Protein AF-A0A718TEP5-F1 (afdb_monomer_lite)

InterPro domains:
  IPR024399 Domain of unknown function DUF2628 [PF10947] (16-79)

pLDDT: mean 91.42, std 5.55, range [60.5, 97.44]

Sequence (80 aa):
MDKDYINDGSLSEKWKYRFSFYDQHGFPGFWKVSPEYKQAFKALKPRQRLTIQINFIAFFFSWIYLFVLGLWKKAIIVIL

Secondary structure (DSSP, 8-state):
--GGGGT-TTS-HHHHHHHHHHHHH----SS---HHHHHHHHHS-HHHHHHHH--HHHHHHHHHHHHHTT-HHHHHHHH-

Organism: Salmonella typhimurium (strain SL1344) (NCBI:txid216597)

Structure (mmCIF, N/CA/C/O backbone):
data_AF-A0A718TEP5-F1
#
_entry.id   AF-A0A718TEP5-F1
#
loop_
_atom_site.group_PDB
_atom_site.id
_atom_site.type_symbol
_atom_site.label_atom_id
_atom_site.label_alt_id
_atom_site.label_comp_id
_atom_site.label_asym_id
_atom_site.label_entity_id
_atom_site.label_seq_id
_atom_site.pdbx_PDB_ins_code
_atom_site.Cartn_x
_atom_site.Cartn_y
_atom_site.Cartn_z
_atom_site.occupancy
_atom_site.B_iso_or_equiv
_atom_site.auth_seq_id
_atom_site.auth_comp_id
_atom_site.auth_asym_id
_atom_site.auth_atom_id
_atom_site.pdbx_PDB_model_num
ATOM 1 N N . MET A 1 1 ? -19.980 -5.709 2.844 1.00 60.50 1 MET A N 1
ATOM 2 C CA . MET A 1 1 ? -19.484 -6.519 1.708 1.00 60.50 1 MET A CA 1
ATOM 3 C C . MET A 1 1 ? -19.569 -7.977 2.142 1.00 60.50 1 MET A C 1
ATOM 5 O O . MET A 1 1 ? -19.407 -8.208 3.336 1.00 60.50 1 MET A O 1
ATOM 9 N N . ASP A 1 2 ? -19.881 -8.939 1.268 1.00 76.06 2 ASP A N 1
ATOM 10 C CA . ASP A 1 2 ? -19.876 -10.347 1.702 1.00 76.06 2 ASP A CA 1
ATOM 11 C C . ASP A 1 2 ? -18.459 -10.729 2.159 1.00 76.06 2 ASP A C 1
ATOM 13 O O . ASP A 1 2 ? -17.460 -10.424 1.500 1.00 76.06 2 ASP A O 1
ATOM 17 N N . LYS A 1 3 ? -18.359 -11.297 3.366 1.00 87.69 3 LYS A N 1
ATOM 18 C CA . LYS A 1 3 ? -17.094 -11.497 4.102 1.00 87.69 3 LYS A CA 1
ATOM 19 C C . LYS A 1 3 ? -16.345 -12.763 3.680 1.00 87.69 3 LYS A C 1
ATOM 21 O O . LYS A 1 3 ? -15.530 -13.293 4.435 1.00 87.69 3 LYS A O 1
ATOM 26 N N . ASP A 1 4 ? -16.586 -13.226 2.462 1.00 91.06 4 ASP A N 1
ATOM 27 C CA . ASP A 1 4 ? -16.040 -14.473 1.924 1.00 91.06 4 ASP A CA 1
ATOM 28 C C . ASP A 1 4 ? -14.505 -14.455 1.882 1.00 91.06 4 ASP A C 1
ATOM 30 O O . ASP A 1 4 ? -13.849 -15.478 2.086 1.00 91.06 4 ASP A O 1
ATOM 34 N N . TYR A 1 5 ? -13.919 -13.258 1.751 1.00 91.50 5 TYR A N 1
ATOM 35 C CA . TYR A 1 5 ? -12.473 -13.024 1.770 1.00 91.50 5 TYR A CA 1
ATOM 36 C C . TYR A 1 5 ? -11.778 -13.489 3.064 1.00 91.50 5 TYR A C 1
ATOM 38 O O . TYR A 1 5 ? -10.560 -13.671 3.075 1.00 91.50 5 TYR A O 1
ATOM 46 N N . ILE A 1 6 ? -12.510 -13.670 4.170 1.00 91.81 6 ILE A N 1
ATOM 47 C CA . ILE A 1 6 ? -11.943 -14.159 5.436 1.00 91.81 6 ILE A CA 1
ATOM 48 C C . ILE A 1 6 ? -11.475 -15.612 5.283 1.00 91.81 6 ILE A C 1
ATOM 50 O O . ILE A 1 6 ? -10.388 -15.968 5.751 1.00 91.81 6 ILE A O 1
ATOM 54 N N . ASN A 1 7 ? -12.260 -16.425 4.574 1.00 93.69 7 ASN A N 1
ATOM 55 C CA . ASN A 1 7 ? -12.010 -17.853 4.380 1.00 93.69 7 ASN A CA 1
ATOM 56 C C . ASN A 1 7 ? -11.205 -18.154 3.107 1.00 93.69 7 ASN A C 1
ATOM 58 O O . ASN A 1 7 ? -10.805 -19.294 2.888 1.00 93.69 7 ASN A O 1
ATOM 62 N N . ASP A 1 8 ? -10.934 -17.143 2.282 1.00 93.12 8 ASP A N 1
ATOM 63 C CA . ASP A 1 8 ? -10.138 -17.294 1.068 1.00 93.12 8 ASP A CA 1
ATOM 64 C C . ASP A 1 8 ? -8.667 -17.603 1.411 1.00 93.12 8 ASP A C 1
ATOM 66 O O . ASP A 1 8 ? -7.969 -16.810 2.055 1.00 93.12 8 ASP A O 1
ATOM 70 N N . GLY A 1 9 ? -8.194 -18.779 0.990 1.00 92.44 9 GLY A N 1
ATOM 71 C CA . GLY A 1 9 ? -6.812 -19.222 1.186 1.00 92.44 9 GLY A CA 1
ATOM 72 C C . GLY A 1 9 ? -5.795 -18.549 0.255 1.00 92.44 9 GLY A C 1
ATOM 73 O O . GLY A 1 9 ? -4.598 -18.615 0.522 1.00 92.44 9 GLY A O 1
ATOM 74 N N . SER A 1 10 ? -6.243 -17.887 -0.816 1.00 94.75 10 SER A N 1
ATOM 75 C CA . SER A 1 10 ? -5.380 -17.162 -1.760 1.00 94.75 10 SER A CA 1
ATOM 76 C C . SER A 1 10 ? -4.971 -15.772 -1.255 1.00 94.75 10 SER A C 1
ATOM 78 O O . SER A 1 10 ? -3.957 -15.212 -1.682 1.00 94.75 10 SER A O 1
ATOM 80 N N . LEU A 1 11 ? -5.731 -15.211 -0.309 1.00 93.62 11 LEU A N 1
ATOM 81 C CA . LEU A 1 11 ? -5.463 -13.903 0.272 1.00 93.62 11 LEU A CA 1
ATOM 82 C C . LEU A 1 11 ? -4.512 -14.003 1.460 1.00 93.62 11 LEU A C 1
ATOM 84 O O . LEU A 1 11 ? -4.759 -14.703 2.438 1.00 93.62 11 LEU A O 1
ATOM 88 N N . SER A 1 12 ? -3.450 -13.198 1.423 1.00 93.19 12 SER A N 1
ATOM 89 C CA . SER A 1 12 ? -2.588 -13.033 2.596 1.00 93.19 12 SER A CA 1
ATOM 90 C C . SER A 1 12 ? -3.311 -12.314 3.739 1.00 93.19 12 SER A C 1
ATOM 92 O O . SER A 1 12 ? -4.178 -11.464 3.520 1.00 93.19 12 SER A O 1
ATOM 94 N N . GLU A 1 13 ? -2.849 -12.545 4.967 1.00 93.62 13 GLU A N 1
ATOM 95 C CA . GLU A 1 13 ? -3.366 -11.881 6.172 1.00 93.62 13 GLU A CA 1
ATOM 96 C C . GLU A 1 13 ? -3.329 -10.346 6.094 1.00 93.62 13 GLU A C 1
ATOM 98 O O . GLU A 1 13 ? -4.211 -9.664 6.612 1.00 93.62 13 GLU A O 1
ATOM 103 N N . LYS A 1 14 ? -2.355 -9.766 5.376 1.00 92.75 14 LYS A N 1
ATOM 104 C CA . LYS A 1 14 ? -2.306 -8.310 5.150 1.00 92.75 14 LYS A CA 1
ATOM 105 C C . LYS A 1 14 ? -3.498 -7.816 4.330 1.00 92.75 14 LYS A C 1
ATOM 107 O O . LYS A 1 14 ? -3.973 -6.711 4.573 1.00 92.75 14 LYS A O 1
ATOM 112 N N . TRP A 1 15 ? -3.954 -8.591 3.347 1.00 93.06 15 TRP A N 1
ATOM 113 C CA . TRP A 1 15 ? -5.123 -8.243 2.541 1.00 93.06 15 TRP A CA 1
ATOM 114 C C . TRP A 1 15 ? -6.416 -8.422 3.323 1.00 93.06 15 TRP A C 1
ATOM 116 O O . TRP A 1 15 ? -7.212 -7.486 3.366 1.00 93.06 15 TRP A O 1
ATOM 126 N N . LYS A 1 16 ? -6.565 -9.541 4.038 1.00 95.00 16 LYS A N 1
ATOM 127 C CA . LYS A 1 16 ? -7.706 -9.763 4.937 1.00 95.00 16 LYS A CA 1
ATOM 128 C C . LYS A 1 16 ? -7.834 -8.641 5.968 1.00 95.00 16 LYS A C 1
ATOM 130 O O . LYS A 1 16 ? -8.915 -8.095 6.152 1.00 95.00 16 LYS A O 1
ATOM 135 N N . TYR A 1 17 ? -6.717 -8.216 6.564 1.00 94.75 17 TYR A N 1
ATOM 136 C CA . TYR A 1 17 ? -6.679 -7.092 7.502 1.00 94.75 17 TYR A CA 1
ATOM 137 C C . TYR A 1 17 ? -7.168 -5.772 6.884 1.00 94.75 17 TYR A C 1
ATOM 139 O O . TYR A 1 17 ? -7.955 -5.056 7.502 1.00 94.75 17 TYR A O 1
ATOM 147 N N . ARG A 1 18 ? -6.731 -5.446 5.659 1.00 93.81 18 ARG A N 1
ATOM 148 C CA . ARG A 1 18 ? -7.188 -4.243 4.942 1.00 93.81 18 ARG A CA 1
ATOM 149 C C . ARG A 1 18 ? -8.687 -4.287 4.680 1.00 93.81 18 ARG A C 1
ATOM 151 O O . ARG A 1 18 ? -9.378 -3.323 4.985 1.00 93.81 18 ARG A O 1
ATOM 158 N N . PHE A 1 19 ? -9.175 -5.402 4.141 1.00 93.94 19 PHE A N 1
ATOM 159 C CA . PHE A 1 19 ? -10.590 -5.570 3.820 1.00 93.94 19 PHE A CA 1
ATOM 160 C C . PHE A 1 19 ? -11.461 -5.473 5.068 1.00 93.94 19 PHE A C 1
ATOM 162 O O . PHE A 1 19 ? -12.427 -4.720 5.062 1.00 93.94 19 PHE A O 1
ATOM 169 N N . SER A 1 20 ? -11.053 -6.103 6.172 1.00 94.56 20 SER A N 1
ATOM 170 C CA . SER A 1 20 ? -11.752 -5.979 7.454 1.00 94.56 20 SER A CA 1
ATOM 171 C C . SER A 1 20 ? -11.787 -4.548 7.982 1.00 94.56 20 SER A C 1
ATOM 173 O O . SER A 1 20 ? -12.813 -4.126 8.507 1.00 94.56 20 SER A O 1
ATOM 175 N N . PHE A 1 21 ? -10.711 -3.775 7.817 1.00 94.75 21 PHE A N 1
ATOM 176 C CA . PHE A 1 21 ? -10.711 -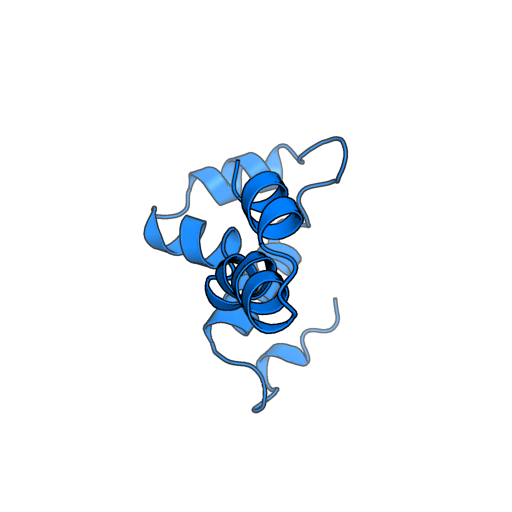2.364 8.207 1.00 94.75 21 PHE A CA 1
ATOM 177 C C . PHE A 1 21 ? -11.701 -1.533 7.374 1.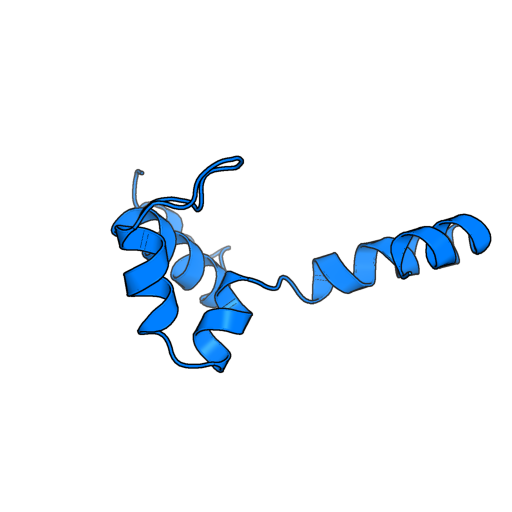00 94.75 21 PHE A C 1
ATOM 179 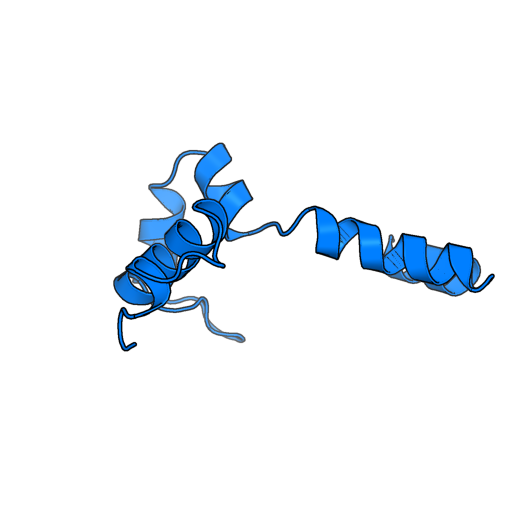O O . PHE A 1 21 ? -12.438 -0.718 7.928 1.00 94.75 21 PHE A O 1
ATOM 186 N N . TYR A 1 22 ? -11.748 -1.747 6.056 1.00 92.81 22 TYR A N 1
ATOM 187 C CA . TYR A 1 22 ? -12.661 -1.013 5.174 1.00 92.81 22 TYR A CA 1
ATOM 188 C C . TYR A 1 22 ? -14.122 -1.445 5.313 1.00 92.81 22 TYR A C 1
ATOM 190 O O . TYR A 1 22 ? -15.006 -0.604 5.200 1.00 92.81 22 TYR A O 1
ATOM 198 N N . ASP A 1 23 ? -14.395 -2.720 5.588 1.00 92.75 23 ASP A N 1
ATOM 199 C CA . ASP A 1 23 ? -15.761 -3.198 5.831 1.00 92.75 23 ASP A CA 1
ATOM 200 C C . ASP A 1 23 ? -16.327 -2.632 7.147 1.00 92.75 23 ASP A C 1
ATOM 202 O O . ASP A 1 23 ? -17.519 -2.357 7.237 1.00 92.75 23 ASP A O 1
ATOM 206 N N . GLN A 1 24 ? -15.469 -2.381 8.146 1.00 93.19 24 GLN A N 1
ATOM 207 C CA . GLN A 1 24 ? -15.865 -1.781 9.427 1.00 93.19 24 GLN A CA 1
ATOM 208 C C . GLN A 1 24 ? -16.028 -0.258 9.383 1.00 93.19 24 GLN A C 1
ATOM 210 O O . GLN A 1 24 ? -16.932 0.262 10.026 1.00 93.19 24 GLN A O 1
ATOM 215 N N . HIS A 1 25 ? -15.153 0.465 8.678 1.00 93.06 25 HIS A N 1
ATOM 216 C CA . HIS A 1 25 ? -15.081 1.937 8.755 1.00 93.06 25 HIS A CA 1
ATOM 217 C C . HIS A 1 25 ? -15.383 2.654 7.433 1.00 93.06 25 HIS A C 1
ATOM 219 O O . HIS A 1 25 ? -15.291 3.884 7.344 1.00 93.06 25 HIS A O 1
ATOM 225 N N . GLY A 1 26 ? -15.706 1.889 6.392 1.00 89.38 26 GLY A N 1
ATOM 226 C CA . GLY A 1 26 ? -15.850 2.372 5.029 1.00 89.38 26 GLY A CA 1
ATOM 227 C C . GLY A 1 26 ? -14.512 2.680 4.353 1.00 89.38 26 GLY A C 1
ATOM 228 O O . GLY A 1 26 ? -13.425 2.585 4.930 1.00 89.38 26 GLY A O 1
ATOM 229 N N . PHE A 1 27 ? -14.597 3.078 3.086 1.00 86.69 27 PHE A N 1
ATOM 230 C CA . PHE A 1 27 ? -13.444 3.529 2.313 1.00 86.69 27 PHE A CA 1
ATOM 231 C C . PHE A 1 27 ? -13.207 5.032 2.505 1.00 86.69 27 PHE A C 1
ATOM 233 O O . PHE A 1 27 ? -14.164 5.798 2.671 1.00 86.69 27 PHE A O 1
ATOM 240 N N . PRO A 1 28 ? -11.947 5.498 2.429 1.00 85.12 28 PRO A N 1
ATOM 241 C CA . PRO A 1 28 ? -11.689 6.922 2.307 1.00 85.12 28 PRO A CA 1
ATOM 242 C C . PRO A 1 28 ? -12.259 7.383 0.961 1.00 85.12 28 PRO A C 1
ATOM 244 O O . PRO A 1 28 ? -11.786 6.970 -0.096 1.00 85.12 28 PRO A O 1
ATOM 247 N N . GLY A 1 29 ? -13.317 8.194 0.994 1.00 79.00 29 GLY A N 1
ATOM 248 C CA . GLY A 1 29 ? -13.923 8.723 -0.224 1.00 79.00 29 GLY A CA 1
ATOM 249 C C . GLY A 1 29 ? -12.919 9.543 -1.035 1.00 79.00 29 GLY A C 1
ATOM 250 O O . GLY A 1 29 ? -12.053 10.207 -0.468 1.00 79.00 29 GLY A O 1
ATOM 251 N N . PHE A 1 30 ? -13.068 9.522 -2.362 1.00 79.75 30 PHE A N 1
ATOM 252 C CA . PHE A 1 30 ? -12.146 10.179 -3.297 1.00 79.75 30 PHE A CA 1
ATOM 253 C C . PHE A 1 30 ? -12.008 11.691 -3.040 1.00 79.75 30 PHE A C 1
ATOM 255 O O . PHE A 1 30 ? -10.905 12.226 -3.059 1.00 79.75 30 PHE A O 1
ATOM 262 N N . TRP A 1 31 ? -13.119 12.366 -2.726 1.00 83.38 31 TRP A N 1
ATOM 263 C CA . TRP A 1 31 ? -13.144 13.811 -2.454 1.00 83.38 31 TRP A CA 1
ATOM 264 C C . TRP A 1 31 ? -13.270 14.170 -0.971 1.00 83.38 31 TRP A C 1
ATOM 266 O O . TRP A 1 31 ? -12.874 15.256 -0.554 1.00 83.38 31 TRP A O 1
ATOM 276 N N . LYS A 1 32 ? -13.844 13.278 -0.156 1.00 84.50 32 LYS A N 1
ATOM 277 C CA . LYS A 1 32 ? -14.092 13.526 1.266 1.00 84.50 32 LYS A CA 1
ATOM 278 C C . LYS A 1 32 ? -13.905 12.244 2.060 1.00 84.50 32 LYS A C 1
ATOM 280 O O . LYS A 1 32 ? -14.606 11.258 1.856 1.00 84.50 32 LYS A O 1
ATOM 285 N N . VAL A 1 33 ? -12.984 12.295 3.013 1.00 87.25 33 VAL A N 1
ATOM 286 C CA . VAL A 1 33 ? -12.777 11.223 3.987 1.00 87.25 33 VAL A CA 1
ATOM 287 C C . VAL A 1 33 ? -13.850 11.333 5.068 1.00 87.25 33 VAL A C 1
ATOM 289 O O . VAL A 1 33 ? -14.052 12.419 5.624 1.00 87.25 33 VAL A O 1
ATOM 292 N N . SER A 1 34 ? -14.536 10.229 5.377 1.00 89.56 34 SER A N 1
ATOM 293 C CA . SER A 1 34 ? -15.532 10.224 6.450 1.00 89.56 34 SER A CA 1
ATOM 294 C C . SER A 1 34 ? -14.860 10.532 7.802 1.00 89.56 34 SER A C 1
ATOM 296 O O . SER A 1 34 ? -13.718 10.117 8.043 1.00 89.56 34 SER A O 1
ATOM 298 N N . PRO A 1 35 ? -15.524 11.277 8.706 1.00 90.88 35 PRO A N 1
ATOM 299 C CA . PRO A 1 35 ? -14.991 11.522 10.046 1.00 90.88 35 PRO A CA 1
ATOM 300 C C . PRO A 1 35 ? -14.692 10.222 10.799 1.00 90.88 35 PRO A C 1
ATOM 302 O O . PRO A 1 35 ? -13.672 10.138 11.481 1.00 90.88 35 PRO A O 1
ATOM 305 N N . GLU A 1 36 ? -15.534 9.206 10.604 1.00 91.12 36 GLU A N 1
ATOM 306 C CA . GLU A 1 36 ? -15.389 7.868 11.175 1.00 91.12 36 GLU A CA 1
ATOM 307 C C . GLU A 1 36 ? -14.099 7.182 10.713 1.00 91.12 36 GLU A C 1
ATOM 309 O O . GLU A 1 36 ? -13.261 6.833 11.545 1.00 91.12 36 GLU A O 1
ATOM 314 N N . TYR A 1 37 ? -13.863 7.104 9.397 1.00 93.81 37 TYR A N 1
ATOM 315 C CA . TYR A 1 37 ? -12.619 6.567 8.847 1.00 93.81 37 TYR A CA 1
ATOM 316 C C . TYR A 1 37 ? -11.409 7.314 9.407 1.00 93.81 37 TYR A C 1
ATOM 318 O O . TYR A 1 37 ? -10.418 6.713 9.817 1.00 93.81 37 TYR A O 1
ATOM 326 N N . LYS A 1 38 ? -11.481 8.650 9.452 1.00 92.69 38 LYS A N 1
ATOM 327 C CA . LYS A 1 38 ? -10.380 9.491 9.934 1.00 92.69 38 LYS A CA 1
ATOM 328 C C . LYS A 1 38 ? -10.061 9.221 11.406 1.00 92.69 38 LYS A C 1
ATOM 330 O O . LYS A 1 38 ? -8.884 9.224 11.769 1.00 92.69 38 LYS A O 1
ATOM 335 N N . GLN A 1 39 ? -11.072 9.013 12.246 1.00 94.88 39 GLN A N 1
ATOM 336 C CA . GLN A 1 39 ? -10.890 8.683 13.660 1.00 94.88 39 GLN A CA 1
ATOM 337 C C . GLN A 1 39 ? -10.337 7.265 13.834 1.00 94.88 39 GLN A C 1
ATOM 339 O O . GLN A 1 39 ? -9.307 7.103 14.491 1.00 94.88 39 GLN A O 1
ATOM 344 N N . ALA A 1 40 ? -10.936 6.270 13.176 1.00 95.19 40 ALA A N 1
ATOM 345 C CA . ALA A 1 40 ? -10.482 4.882 13.223 1.00 95.19 40 ALA A CA 1
ATOM 346 C C . ALA A 1 40 ? -9.032 4.742 12.741 1.00 95.19 40 ALA A C 1
ATOM 348 O O . ALA A 1 40 ? -8.186 4.151 13.410 1.00 95.19 40 ALA A O 1
ATOM 349 N N . PHE A 1 41 ? -8.695 5.391 11.626 1.00 94.94 41 PHE A N 1
ATOM 350 C CA . PHE A 1 41 ? -7.346 5.391 11.075 1.00 94.94 41 PHE A CA 1
ATOM 351 C C . PHE A 1 41 ? -6.321 6.045 12.019 1.00 94.94 41 PHE A C 1
ATOM 353 O O . PHE A 1 41 ? -5.189 5.571 12.158 1.00 94.94 41 PHE A O 1
ATOM 360 N N . LYS A 1 42 ? -6.711 7.118 12.721 1.00 94.25 42 LYS A N 1
ATOM 361 C CA . LYS A 1 42 ? -5.873 7.759 13.746 1.00 94.25 42 LYS A CA 1
ATOM 362 C C . LYS A 1 42 ? -5.696 6.897 14.998 1.00 94.25 42 LYS A C 1
ATOM 364 O O . LYS A 1 42 ? -4.659 7.019 15.640 1.00 94.25 42 LYS A O 1
ATOM 369 N N . ALA A 1 43 ? -6.628 6.015 15.334 1.00 96.19 43 ALA A N 1
ATOM 370 C CA . ALA A 1 43 ? -6.468 5.112 16.475 1.00 96.19 43 ALA A CA 1
ATOM 371 C C . ALA A 1 43 ? -5.425 4.000 16.225 1.00 96.19 43 ALA A C 1
ATOM 373 O O . ALA A 1 43 ? -4.876 3.433 17.167 1.00 96.19 43 ALA A O 1
ATOM 374 N N . LEU A 1 44 ? -5.108 3.704 14.960 1.00 95.69 44 LEU A N 1
ATOM 375 C CA . LEU A 1 44 ? -4.156 2.654 14.595 1.00 95.69 44 LEU A CA 1
ATOM 376 C C . LEU A 1 44 ? -2.703 2.989 14.953 1.00 95.69 44 LEU A C 1
ATOM 378 O O . LEU A 1 44 ? -2.260 4.138 14.846 1.00 95.69 44 LEU A O 1
ATOM 382 N N . LYS A 1 45 ? -1.916 1.946 15.249 1.00 96.38 45 LYS A N 1
ATOM 383 C CA . LYS A 1 45 ? -0.456 2.047 15.400 1.00 96.38 45 LYS A CA 1
ATOM 384 C C . LYS A 1 45 ? 0.208 2.389 14.054 1.00 96.38 45 LYS A C 1
ATOM 386 O O . LYS A 1 45 ? -0.303 1.990 13.004 1.00 96.38 45 LYS A O 1
ATOM 391 N N . PRO A 1 46 ? 1.398 3.020 14.036 1.00 94.38 46 PRO A N 1
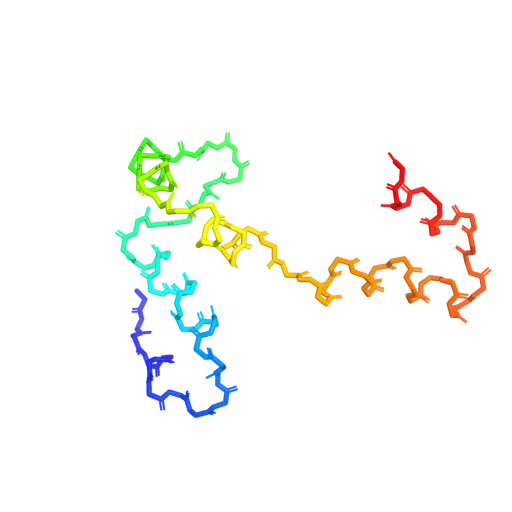ATOM 392 C CA . PRO A 1 46 ? 2.074 3.413 12.793 1.00 94.38 46 PRO A CA 1
ATOM 393 C C . PRO A 1 46 ? 2.249 2.277 11.772 1.00 94.38 46 PRO A C 1
ATOM 395 O O . PRO A 1 46 ? 1.978 2.458 10.589 1.00 94.38 46 PRO A O 1
ATOM 398 N N . ARG A 1 47 ? 2.618 1.068 12.222 1.00 91.25 47 ARG A N 1
ATOM 399 C CA . ARG A 1 47 ? 2.757 -0.103 11.335 1.00 91.25 47 ARG A CA 1
ATOM 400 C C . ARG A 1 47 ? 1.432 -0.529 10.696 1.00 91.25 47 ARG A C 1
ATOM 402 O O . ARG A 1 47 ? 1.413 -0.894 9.529 1.00 91.25 47 ARG A O 1
ATOM 409 N N . GLN A 1 48 ? 0.329 -0.464 11.439 1.00 94.56 48 GLN A N 1
ATOM 410 C CA . GLN A 1 48 ? -1.004 -0.798 10.927 1.00 94.56 48 GLN A CA 1
ATOM 411 C C . GLN A 1 48 ? -1.468 0.219 9.883 1.00 94.56 48 GLN A C 1
ATOM 413 O O . GLN A 1 48 ? -2.010 -0.168 8.850 1.00 94.56 48 GLN A O 1
ATOM 418 N N . ARG A 1 49 ? -1.191 1.507 10.125 1.00 94.00 49 ARG A N 1
ATOM 419 C CA . ARG A 1 49 ? -1.443 2.579 9.155 1.00 94.00 49 ARG A CA 1
ATOM 420 C C . ARG A 1 49 ? -0.693 2.340 7.848 1.00 94.00 49 ARG A C 1
ATOM 422 O O . ARG A 1 49 ? -1.312 2.388 6.791 1.00 94.00 49 ARG A O 1
ATOM 429 N N . LEU A 1 50 ? 0.599 2.006 7.927 1.00 92.19 50 LEU A N 1
ATOM 430 C CA . LEU A 1 50 ? 1.415 1.669 6.755 1.00 92.19 50 LEU A CA 1
ATOM 431 C C . LEU A 1 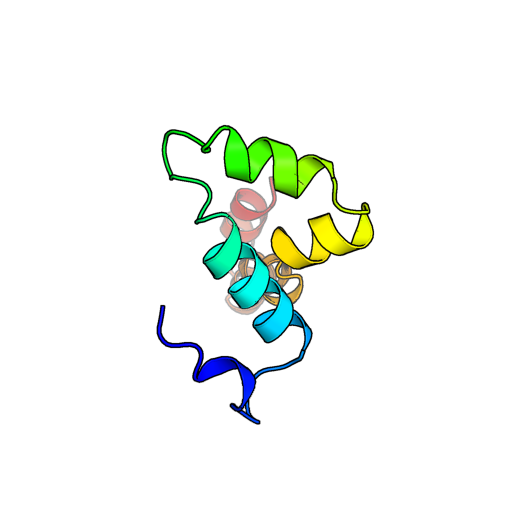50 ? 0.869 0.448 6.011 1.00 92.19 50 LEU A C 1
ATOM 433 O O . LEU A 1 50 ? 0.793 0.479 4.789 1.00 92.19 50 LEU A O 1
ATOM 437 N N . THR A 1 51 ? 0.437 -0.598 6.724 1.00 92.81 51 THR A N 1
ATOM 438 C CA . THR A 1 51 ? -0.200 -1.759 6.088 1.00 92.81 51 THR A CA 1
ATOM 439 C C . THR A 1 51 ? -1.428 -1.337 5.289 1.00 92.81 51 THR A C 1
ATOM 441 O O . THR A 1 51 ? 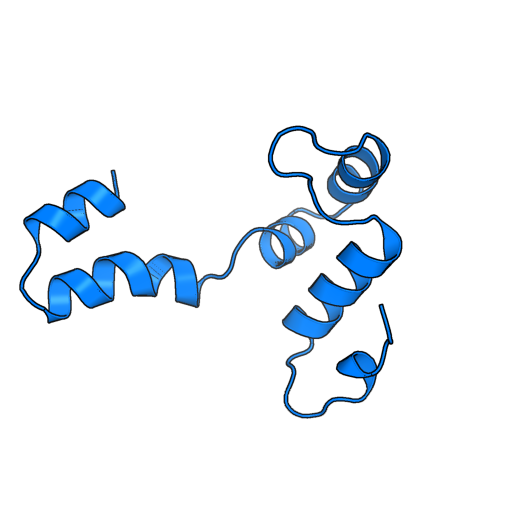-1.568 -1.772 4.154 1.00 92.81 51 THR A O 1
ATOM 444 N N . ILE A 1 52 ? -2.294 -0.479 5.830 1.00 93.19 52 ILE A N 1
ATOM 445 C CA . ILE A 1 52 ? -3.515 -0.040 5.137 1.00 93.19 52 ILE A CA 1
ATOM 446 C C . ILE A 1 52 ? -3.202 0.882 3.957 1.00 93.19 52 ILE A C 1
ATOM 448 O O . ILE A 1 52 ? -3.782 0.713 2.893 1.00 93.19 52 ILE A O 1
ATOM 452 N N . GLN A 1 53 ? -2.281 1.831 4.124 1.00 89.19 53 GLN A N 1
ATOM 453 C CA . GLN A 1 53 ? -2.018 2.863 3.118 1.00 89.19 53 GLN A CA 1
ATOM 454 C C . GLN A 1 53 ? -1.078 2.424 1.997 1.00 89.19 53 GLN A C 1
ATOM 456 O O . GLN A 1 53 ? -1.204 2.916 0.880 1.00 89.19 53 GLN A O 1
ATOM 461 N N . ILE A 1 54 ? -0.113 1.549 2.284 1.00 88.94 54 ILE A N 1
ATOM 462 C CA . ILE A 1 54 ? 0.986 1.266 1.363 1.00 88.94 54 ILE A CA 1
ATOM 463 C C . ILE A 1 54 ? 0.905 -0.172 0.861 1.00 88.94 54 ILE A C 1
ATOM 465 O O . ILE A 1 54 ? 0.929 -1.147 1.620 1.00 88.94 54 ILE A O 1
ATOM 469 N N . ASN A 1 55 ? 0.902 -0.298 -0.463 1.00 88.56 55 ASN A N 1
ATOM 470 C CA . ASN A 1 55 ? 1.281 -1.521 -1.147 1.00 88.56 55 ASN A CA 1
ATOM 471 C C . ASN A 1 55 ? 2.717 -1.357 -1.656 1.00 88.56 55 ASN A C 1
ATOM 473 O O . ASN A 1 55 ? 2.950 -0.731 -2.685 1.00 88.56 55 ASN A O 1
ATOM 477 N N . PHE A 1 56 ? 3.675 -1.907 -0.903 1.00 87.25 56 PHE A N 1
ATOM 478 C CA . PHE A 1 56 ? 5.106 -1.769 -1.185 1.00 87.25 56 PHE A CA 1
ATOM 479 C C . PHE A 1 56 ? 5.437 -2.233 -2.606 1.00 87.25 56 PHE A C 1
ATOM 481 O O . PHE A 1 56 ? 6.053 -1.495 -3.359 1.00 87.25 56 PHE A O 1
ATOM 488 N N . ILE A 1 57 ? 4.949 -3.406 -3.014 1.00 87.88 57 ILE A N 1
ATOM 489 C CA . ILE A 1 57 ? 5.222 -3.950 -4.351 1.00 87.88 57 ILE A CA 1
ATOM 490 C C . ILE A 1 57 ? 4.656 -3.027 -5.432 1.00 87.88 57 ILE A C 1
ATOM 492 O O . ILE A 1 57 ? 5.367 -2.701 -6.374 1.00 87.88 57 ILE A O 1
ATOM 496 N N . ALA A 1 58 ? 3.413 -2.560 -5.278 1.00 87.31 58 ALA A N 1
ATOM 497 C CA . ALA A 1 58 ? 2.795 -1.667 -6.257 1.00 87.31 58 ALA A CA 1
ATOM 498 C C . ALA A 1 58 ? 3.524 -0.318 -6.373 1.00 87.31 58 ALA A C 1
ATOM 500 O O . ALA A 1 58 ? 3.636 0.215 -7.474 1.00 87.31 58 ALA A O 1
ATOM 501 N N . PHE A 1 59 ? 4.049 0.202 -5.258 1.00 87.00 59 PHE A N 1
ATOM 502 C CA . PHE A 1 59 ? 4.863 1.416 -5.240 1.00 87.00 59 PHE A CA 1
ATOM 503 C C . PHE A 1 59 ? 6.092 1.233 -6.144 1.00 87.00 59 PHE A C 1
ATOM 505 O O . PHE A 1 59 ? 6.186 1.898 -7.170 1.00 87.00 59 PHE A O 1
ATOM 512 N N . PHE A 1 60 ? 6.951 0.245 -5.866 1.00 90.62 60 PHE A N 1
ATOM 513 C CA . PHE A 1 60 ? 8.167 0.003 -6.659 1.00 90.62 60 PHE A CA 1
ATOM 514 C C . PHE A 1 60 ? 7.899 -0.444 -8.095 1.00 90.62 60 PHE A C 1
ATOM 516 O O . PHE A 1 60 ? 8.638 -0.062 -9.001 1.00 90.62 60 PHE A O 1
ATOM 523 N N . PHE A 1 61 ? 6.848 -1.235 -8.319 1.00 93.69 61 PHE A N 1
ATOM 524 C CA . PHE A 1 61 ? 6.526 -1.743 -9.648 1.00 93.69 61 PHE A CA 1
ATOM 525 C C . PHE A 1 61 ? 6.330 -0.606 -10.654 1.00 93.69 61 PHE A C 1
ATOM 527 O O . PHE A 1 61 ? 6.751 -0.747 -11.794 1.00 93.69 61 PHE A O 1
ATOM 534 N N . SER A 1 62 ? 5.781 0.536 -10.230 1.00 88.94 62 SER A N 1
ATOM 535 C CA . SER A 1 62 ? 5.476 1.663 -11.115 1.00 88.94 62 SER A CA 1
ATOM 536 C C . SER A 1 62 ? 6.694 2.177 -11.903 1.00 88.94 62 SER A C 1
ATOM 538 O O . SER A 1 62 ? 6.697 2.110 -13.132 1.00 88.94 62 SER A O 1
ATOM 540 N N . TRP A 1 63 ? 7.759 2.635 -11.243 1.00 93.12 63 TRP A N 1
ATOM 541 C CA . TRP A 1 63 ? 8.946 3.145 -11.941 1.00 93.12 63 TRP A CA 1
ATOM 542 C C . TRP A 1 63 ? 9.929 2.053 -12.347 1.00 93.12 63 TRP A C 1
ATOM 544 O O . TRP A 1 63 ? 10.574 2.203 -13.383 1.00 93.12 63 TRP A O 1
ATOM 554 N N . ILE A 1 64 ? 10.049 0.951 -11.590 1.00 95.31 64 ILE A N 1
ATOM 555 C CA . ILE A 1 64 ? 10.940 -0.156 -11.977 1.00 95.31 64 ILE A CA 1
ATOM 556 C C . ILE A 1 64 ? 10.493 -0.730 -13.320 1.00 95.31 64 ILE A C 1
ATOM 558 O O . ILE A 1 64 ? 11.324 -0.930 -14.203 1.00 95.31 64 ILE A O 1
ATOM 562 N N . TYR A 1 65 ? 9.185 -0.917 -13.515 1.00 95.44 65 TYR A N 1
ATOM 563 C CA . TYR A 1 65 ? 8.632 -1.349 -14.796 1.00 95.44 65 TYR A CA 1
ATOM 564 C C . TYR A 1 65 ? 9.024 -0.403 -15.940 1.00 95.44 65 TYR A C 1
ATOM 566 O O . TYR A 1 65 ? 9.464 -0.848 -16.998 1.00 95.44 65 TYR A O 1
ATOM 574 N N . LEU A 1 66 ? 8.944 0.913 -15.720 1.00 96.50 66 LEU A N 1
ATOM 575 C CA . LEU A 1 66 ? 9.328 1.903 -16.728 1.00 96.50 66 LEU A CA 1
ATOM 576 C C . LEU A 1 66 ? 10.830 1.884 -17.033 1.00 96.50 66 LEU A C 1
ATOM 578 O O . LEU A 1 66 ? 11.207 2.055 -18.192 1.00 96.50 66 LEU A O 1
ATOM 582 N N . PHE A 1 67 ? 11.687 1.635 -16.041 1.00 96.38 67 PHE A N 1
ATOM 583 C CA . PHE A 1 67 ? 13.118 1.438 -16.281 1.00 96.38 67 PHE A CA 1
ATOM 584 C C . PHE A 1 67 ? 13.397 0.186 -17.116 1.00 96.38 67 PHE A C 1
ATOM 586 O O . PHE A 1 67 ? 14.192 0.266 -18.050 1.00 96.38 67 PHE A O 1
ATOM 593 N N . VAL A 1 68 ? 12.713 -0.931 -16.844 1.00 96.94 68 VAL A N 1
ATOM 594 C CA . VAL A 1 68 ? 12.838 -2.172 -17.634 1.00 96.94 68 VAL A CA 1
ATOM 595 C C . VAL A 1 68 ? 12.455 -1.944 -19.099 1.00 96.94 68 VAL A C 1
ATOM 597 O O . VAL A 1 68 ? 13.107 -2.471 -19.994 1.00 96.94 68 VAL A O 1
ATOM 600 N N . LEU A 1 69 ? 11.451 -1.103 -19.362 1.00 97.12 69 LEU A N 1
ATOM 601 C CA . LEU A 1 69 ? 11.056 -0.713 -20.720 1.00 97.12 69 LEU A CA 1
ATOM 602 C C . LEU A 1 69 ? 12.002 0.304 -21.394 1.00 97.12 69 LEU A C 1
ATOM 604 O O . LEU A 1 69 ? 11.756 0.702 -22.531 1.00 97.12 69 LEU A O 1
ATOM 608 N N . GLY A 1 70 ? 13.039 0.790 -20.705 1.00 96.81 70 GLY A N 1
ATOM 609 C CA . GLY A 1 70 ? 13.920 1.856 -21.200 1.00 96.81 70 GLY A CA 1
ATOM 610 C C . GLY A 1 70 ? 13.312 3.267 -21.135 1.00 96.81 70 GLY A C 1
ATOM 611 O O . GLY A 1 70 ? 13.906 4.229 -21.622 1.00 96.81 70 GLY A O 1
ATOM 612 N N . LEU A 1 71 ? 12.152 3.436 -20.493 1.00 97.44 71 LEU A N 1
ATOM 613 C CA . LEU A 1 71 ? 11.415 4.700 -20.362 1.00 97.44 71 LEU A CA 1
ATOM 614 C C . LEU A 1 71 ? 11.886 5.533 -19.155 1.00 97.44 71 LEU A C 1
ATOM 616 O O . LEU A 1 71 ? 11.076 6.068 -18.396 1.00 97.44 71 LEU A O 1
ATOM 620 N N . TRP A 1 72 ? 13.200 5.682 -18.982 1.00 95.69 72 TRP A N 1
ATOM 621 C CA . TRP A 1 72 ? 13.809 6.292 -17.790 1.00 95.69 72 TRP A CA 1
ATOM 622 C C . TRP A 1 72 ? 13.327 7.725 -17.500 1.00 95.69 72 TRP A C 1
ATOM 624 O O . TRP A 1 72 ? 13.112 8.076 -16.344 1.00 95.69 72 TRP A O 1
ATOM 634 N N . LYS A 1 73 ? 13.062 8.545 -18.530 1.00 96.25 73 LYS A N 1
ATOM 635 C CA . LYS A 1 73 ? 12.513 9.905 -18.344 1.00 96.25 73 LYS A CA 1
ATOM 636 C C . LYS A 1 73 ? 11.129 9.880 -17.690 1.00 96.25 73 LYS A C 1
ATOM 638 O O . LYS A 1 73 ? 10.856 10.683 -16.806 1.00 96.25 73 LYS A O 1
ATOM 643 N N . LYS A 1 74 ? 10.263 8.944 -18.102 1.00 95.12 74 LYS A N 1
ATOM 644 C CA . LYS A 1 74 ? 8.927 8.770 -17.508 1.00 95.12 74 LYS A CA 1
ATOM 645 C C . LYS A 1 74 ? 9.028 8.204 -16.095 1.00 95.12 74 LYS A C 1
ATOM 647 O O . LYS A 1 74 ? 8.275 8.627 -15.231 1.00 95.12 74 LYS A O 1
ATOM 652 N N . ALA A 1 75 ? 9.975 7.295 -15.859 1.00 94.31 75 ALA A N 1
ATOM 653 C CA . ALA A 1 75 ? 10.237 6.755 -14.529 1.00 94.31 75 ALA A CA 1
ATOM 654 C C . ALA A 1 75 ? 10.596 7.864 -13.524 1.00 94.31 75 ALA A C 1
ATOM 656 O O . ALA A 1 75 ? 10.045 7.879 -12.431 1.00 94.31 75 ALA A O 1
ATOM 657 N N . ILE A 1 76 ? 11.438 8.831 -13.914 1.00 93.81 76 ILE A N 1
ATOM 658 C CA . ILE A 1 76 ? 11.787 9.990 -13.073 1.00 93.81 76 ILE A CA 1
ATOM 659 C C . ILE A 1 76 ? 10.550 10.841 -12.753 1.00 93.81 76 ILE A C 1
ATOM 661 O O . ILE A 1 76 ? 10.354 11.191 -11.597 1.00 93.81 76 ILE A O 1
ATOM 665 N N . ILE A 1 77 ? 9.696 11.122 -13.745 1.00 94.25 77 ILE A N 1
ATOM 666 C CA . ILE A 1 77 ? 8.451 11.892 -13.546 1.00 94.25 77 ILE A CA 1
ATOM 667 C C . ILE A 1 77 ? 7.478 11.170 -12.602 1.00 94.25 77 ILE A C 1
ATOM 669 O O . ILE A 1 77 ? 6.737 11.809 -11.876 1.00 94.25 77 ILE A O 1
ATOM 673 N N . VAL A 1 78 ? 7.440 9.836 -12.623 1.00 90.50 78 VAL A N 1
ATOM 674 C CA . VAL A 1 78 ? 6.566 9.057 -11.728 1.00 90.50 78 VAL A CA 1
ATOM 675 C C . VAL A 1 78 ? 7.100 9.023 -10.288 1.00 90.50 78 VAL A C 1
ATOM 677 O O . VAL A 1 78 ? 6.320 8.828 -9.359 1.00 90.50 78 VAL A O 1
ATOM 680 N N . ILE A 1 79 ? 8.411 9.195 -10.093 1.00 87.81 79 ILE A N 1
ATOM 681 C CA . ILE A 1 79 ? 9.054 9.196 -8.770 1.00 87.81 79 ILE A CA 1
ATOM 682 C C . ILE A 1 79 ? 8.994 10.577 -8.092 1.00 87.81 79 ILE A C 1
ATOM 684 O O . ILE A 1 79 ? 8.890 10.623 -6.865 1.00 87.81 79 ILE A O 1
ATOM 688 N N . LEU A 1 80 ? 9.127 11.665 -8.863 1.00 80.88 80 LEU A N 1
ATOM 689 C CA . LEU A 1 80 ? 9.293 13.051 -8.390 1.00 80.88 80 LEU A CA 1
ATOM 690 C C . LEU A 1 80 ? 7.992 13.856 -8.450 1.00 80.88 80 LEU A C 1
ATOM 692 O O . LEU A 1 80 ? 7.727 14.582 -7.467 1.00 80.88 80 LEU A O 1
#

Radius of gyration: 16.25 Å; chains: 1; bounding box: 34×33×38 Å

Foldseek 3Di:
DPLVVVVDPVDDPLRNLLVVLCVVQNDQDPVHGDPSNVVSLVVDDPVSNCSNPDDPCVLVCVLVVCVVVVNNVVSVVSVD